Protein AF-A0A8B9Q6W3-F1 (afdb_monomer_lite)

Radius of gyration: 15.83 Å; chains: 1; bounding box: 51×24×28 Å

pLDDT: mean 71.34, std 14.86, range [37.06, 87.69]

Sequence (62 aa):
MAGAGSLCPGPLRLARLPLARVKALVKADPDVSLASQEAVYILAFSSTRYYANNFTYYLQNK

Organism: Apteryx owenii (NCBI:txid8824)

InterPro domains:
  IPR009072 Histone-fold [G3DSA:1.10.20.10] (11-56)
  IPR009072 Histone-fold [SSF47113] (16-48)

Secondary structure (DSSP, 8-state):
----------S---S---HHHHHHHHHTSTT-----HHHHHHHHHHHHHHHHHHHHHHHH--

Structure (mmCIF, N/CA/C/O backbone):
data_AF-A0A8B9Q6W3-F1
#
_entry.id   AF-A0A8B9Q6W3-F1
#
loop_
_atom_site.group_PDB
_atom_site.id
_atom_site.type_symbol
_atom_site.label_atom_id
_atom_site.label_alt_id
_atom_site.label_comp_id
_atom_site.label_asym_id
_atom_site.label_entity_id
_atom_site.label_seq_id
_atom_site.pdbx_PDB_ins_code
_atom_site.Cartn_x
_atom_site.Cartn_y
_atom_site.Cartn_z
_atom_site.occupancy
_atom_site.B_iso_or_equiv
_atom_site.auth_seq_id
_atom_site.auth_comp_id
_atom_site.auth_asym_id
_atom_site.auth_atom_id
_atom_site.pdbx_PDB_model_num
ATOM 1 N N . MET A 1 1 ? -24.275 3.142 -22.466 1.00 43.75 1 MET A N 1
ATOM 2 C CA . MET A 1 1 ? -23.302 3.430 -21.389 1.00 43.75 1 MET A CA 1
ATOM 3 C C . MET A 1 1 ? -22.089 2.529 -21.579 1.00 43.75 1 MET A C 1
ATOM 5 O O . MET A 1 1 ? -22.162 1.360 -21.239 1.00 43.75 1 MET A O 1
ATOM 9 N N . ALA A 1 2 ? -21.014 3.040 -22.179 1.00 37.06 2 ALA A N 1
ATOM 10 C CA . ALA A 1 2 ? -19.703 2.390 -22.241 1.00 37.06 2 ALA A CA 1
ATOM 11 C C . ALA A 1 2 ? -18.646 3.502 -22.284 1.00 37.06 2 ALA A C 1
ATOM 13 O O . ALA A 1 2 ? -18.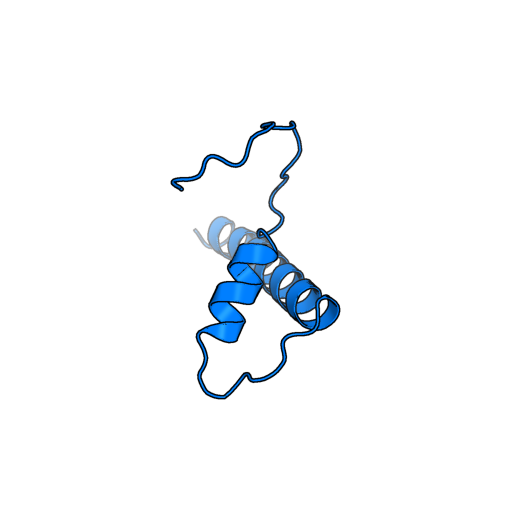842 4.506 -22.967 1.00 37.06 2 ALA A O 1
ATOM 14 N N . GLY A 1 3 ? -17.624 3.375 -21.441 1.00 43.84 3 GLY A N 1
ATOM 15 C CA . GLY A 1 3 ? -16.745 4.467 -21.039 1.00 43.84 3 GLY A CA 1
ATOM 16 C C . GLY A 1 3 ? -15.638 4.841 -22.019 1.00 43.84 3 GLY A C 1
ATOM 17 O O . GLY A 1 3 ? -15.337 4.121 -22.960 1.00 43.84 3 GLY A O 1
ATOM 18 N N . ALA A 1 4 ? -14.995 5.963 -21.705 1.00 42.12 4 ALA A N 1
ATOM 19 C CA . ALA A 1 4 ? -13.616 6.283 -22.058 1.00 42.12 4 ALA A CA 1
ATOM 20 C C . ALA A 1 4 ? -13.209 7.528 -21.255 1.00 42.12 4 ALA A C 1
ATOM 22 O O . ALA A 1 4 ? -13.522 8.659 -21.619 1.00 42.12 4 ALA A O 1
ATOM 23 N N . GLY A 1 5 ? -12.546 7.314 -20.118 1.00 41.75 5 GLY A N 1
ATOM 24 C CA . GLY A 1 5 ? -11.868 8.382 -19.393 1.00 41.75 5 GLY A CA 1
ATOM 25 C C . GLY A 1 5 ? -10.647 8.853 -20.180 1.00 41.75 5 GLY A C 1
ATOM 26 O O . GLY A 1 5 ? -9.586 8.242 -20.111 1.00 41.75 5 GLY A O 1
ATOM 27 N N . SER A 1 6 ? -10.827 9.945 -20.917 1.00 51.22 6 SER A N 1
ATOM 28 C CA . SER A 1 6 ? -9.808 10.959 -21.225 1.00 51.22 6 SER A CA 1
ATOM 29 C C . SER A 1 6 ? -9.029 11.343 -19.947 1.00 51.22 6 SER A C 1
ATOM 31 O O . SER A 1 6 ? -9.616 11.338 -18.871 1.00 51.22 6 SER A O 1
ATOM 33 N N . LEU A 1 7 ? -7.756 11.745 -19.913 1.00 52.09 7 LEU A N 1
ATOM 34 C CA . LEU A 1 7 ? -6.881 12.371 -20.903 1.00 52.09 7 LEU A CA 1
ATOM 35 C C . LEU A 1 7 ? -5.466 12.460 -20.260 1.00 52.09 7 LEU A C 1
ATOM 37 O O . LEU A 1 7 ? -5.352 12.559 -19.038 1.00 52.09 7 LEU A O 1
ATOM 41 N N . CYS A 1 8 ? -4.424 12.516 -21.097 1.00 40.22 8 CYS A N 1
ATOM 42 C CA . CYS A 1 8 ? -3.068 13.051 -20.834 1.00 40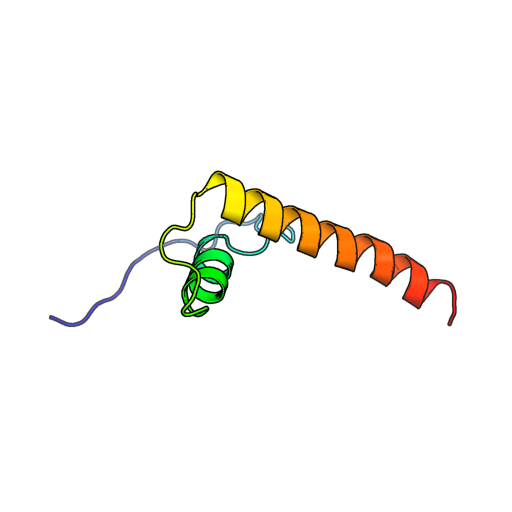.22 8 CYS A CA 1
ATOM 43 C C . CYS A 1 8 ? -1.953 12.093 -20.334 1.00 40.22 8 CYS A C 1
ATOM 45 O O . CYS A 1 8 ? -1.864 11.788 -19.140 1.00 40.22 8 CYS A O 1
ATOM 47 N N . PRO A 1 9 ? -0.977 11.742 -21.201 1.00 56.56 9 PRO A N 1
ATOM 48 C CA . PRO A 1 9 ? 0.345 11.291 -20.784 1.00 56.56 9 PRO A CA 1
ATOM 49 C C . PRO A 1 9 ? 1.224 12.520 -20.492 1.00 56.56 9 PRO A C 1
ATOM 51 O O . PRO A 1 9 ? 1.853 13.085 -21.380 1.00 56.56 9 PRO A O 1
ATOM 54 N N . GLY A 1 10 ? 1.228 12.971 -19.236 1.00 47.47 10 GLY A N 1
ATOM 55 C CA . GLY A 1 10 ? 2.135 14.021 -18.768 1.00 47.47 10 GLY A CA 1
ATOM 56 C C . GLY A 1 10 ? 3.543 13.473 -18.459 1.00 47.47 10 GLY A C 1
ATOM 57 O O . GLY A 1 10 ? 3.655 12.436 -17.793 1.00 47.47 10 GLY A O 1
ATOM 58 N N . PRO A 1 11 ? 4.618 14.151 -18.897 1.00 56.72 11 PRO A N 1
ATOM 59 C CA . PRO A 1 11 ? 5.999 13.733 -18.677 1.00 56.72 11 PRO A CA 1
ATOM 60 C C . PRO A 1 11 ? 6.425 14.043 -17.237 1.00 56.72 11 PRO A C 1
ATOM 62 O O . PRO A 1 11 ? 6.823 15.166 -16.976 1.00 56.72 11 PRO A O 1
ATOM 65 N N . LEU A 1 12 ? 6.283 13.083 -16.305 1.00 52.16 12 LEU A N 1
ATOM 66 C CA . LEU A 1 12 ? 7.092 12.908 -15.070 1.00 52.16 12 LEU A CA 1
ATOM 67 C C . LEU A 1 12 ? 6.497 11.860 -14.094 1.00 52.16 12 LEU A C 1
ATOM 69 O O . LEU A 1 12 ? 6.517 12.038 -12.876 1.00 52.16 12 LEU A O 1
ATOM 73 N N . ARG A 1 13 ? 6.002 10.699 -14.552 1.00 55.38 13 ARG A N 1
ATOM 74 C CA . ARG A 1 13 ? 5.846 9.554 -13.622 1.00 55.38 13 ARG A CA 1
ATOM 75 C C . ARG A 1 13 ? 7.191 8.863 -13.407 1.00 55.38 13 ARG A C 1
ATOM 77 O O . ARG A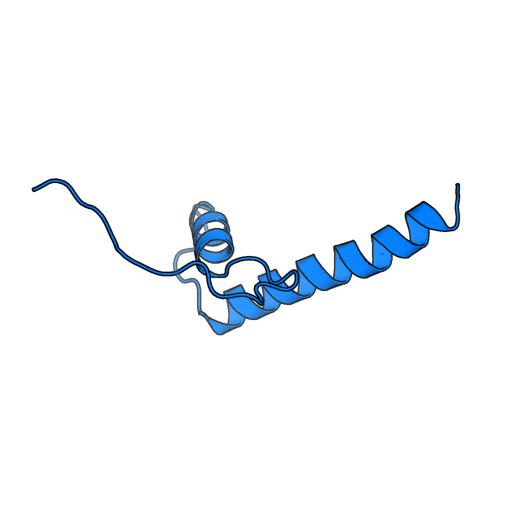 1 13 ? 7.328 7.671 -13.643 1.00 55.38 13 ARG A O 1
ATOM 84 N N . LEU A 1 14 ? 8.179 9.639 -12.961 1.00 49.06 14 LEU A N 1
ATOM 85 C CA . LEU A 1 14 ? 9.409 9.142 -12.355 1.00 49.06 14 LEU A CA 1
ATOM 86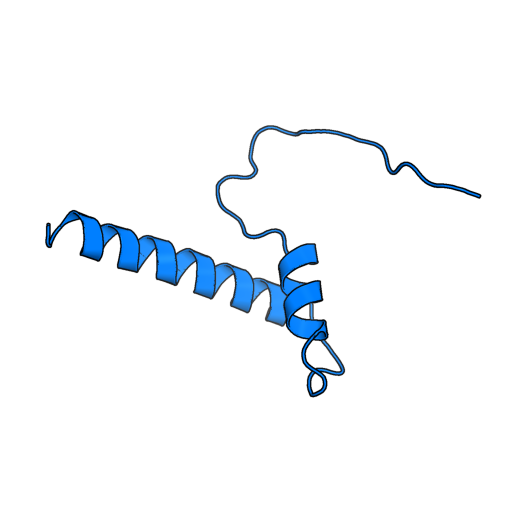 C C . LEU A 1 14 ? 9.014 8.161 -11.248 1.00 49.06 14 LEU A C 1
ATOM 88 O O . LEU A 1 14 ? 8.565 8.595 -10.195 1.00 49.06 14 LEU A O 1
ATOM 92 N N . ALA A 1 15 ? 9.082 6.862 -11.540 1.00 56.62 15 ALA A N 1
ATOM 93 C CA . ALA A 1 15 ? 9.125 5.722 -10.619 1.00 56.62 15 ALA A CA 1
ATOM 94 C C . ALA A 1 15 ? 8.208 5.731 -9.369 1.00 56.62 15 ALA A C 1
ATOM 96 O O . ALA A 1 15 ? 8.496 5.040 -8.398 1.00 56.62 15 ALA A O 1
ATOM 97 N N . ARG A 1 16 ? 7.096 6.474 -9.351 1.00 57.47 16 ARG A N 1
ATOM 98 C CA . ARG A 1 16 ? 6.119 6.438 -8.254 1.00 57.47 16 ARG A CA 1
ATOM 99 C C . ARG A 1 16 ? 5.059 5.411 -8.609 1.00 57.47 16 ARG A C 1
ATOM 101 O O . ARG A 1 16 ? 4.308 5.600 -9.570 1.00 57.47 16 ARG A O 1
ATOM 108 N N . LEU A 1 17 ? 5.014 4.320 -7.847 1.00 63.25 17 LEU A N 1
ATOM 109 C CA . LEU A 1 17 ? 3.959 3.314 -7.948 1.00 63.25 17 LEU A CA 1
ATOM 110 C C . LEU A 1 17 ? 2.589 4.018 -7.978 1.00 63.25 17 LEU A C 1
ATOM 112 O O . LEU A 1 17 ? 2.296 4.831 -7.098 1.00 63.25 17 LEU A O 1
ATOM 116 N N . PRO A 1 18 ? 1.749 3.776 -8.999 1.00 78.88 18 PRO A N 1
ATOM 117 C CA . PRO A 1 18 ? 0.474 4.467 -9.110 1.00 78.88 18 PRO A CA 1
ATOM 118 C C . PRO A 1 18 ? -0.419 4.063 -7.943 1.00 78.88 18 PRO A C 1
ATOM 120 O O . PRO A 1 18 ? -0.852 2.916 -7.849 1.00 78.88 18 PRO A O 1
ATOM 123 N N . LEU A 1 19 ? -0.711 5.033 -7.076 1.00 76.81 19 LEU A N 1
ATOM 124 C CA . LEU A 1 19 ? -1.434 4.834 -5.818 1.00 76.81 19 LEU A CA 1
ATOM 125 C C . LEU A 1 19 ? -2.790 4.150 -6.015 1.00 76.81 19 LEU A C 1
ATOM 127 O O . LEU A 1 19 ? -3.195 3.352 -5.181 1.00 76.81 19 LEU A O 1
ATOM 131 N N . ALA A 1 20 ? -3.463 4.394 -7.143 1.00 78.25 20 ALA A N 1
ATOM 132 C CA . ALA A 1 20 ? -4.703 3.706 -7.497 1.00 78.25 20 ALA A CA 1
ATOM 133 C C . ALA A 1 20 ? -4.511 2.185 -7.658 1.00 78.25 20 ALA A C 1
ATOM 135 O O . ALA A 1 20 ? -5.338 1.413 -7.180 1.00 78.25 20 ALA A O 1
ATOM 136 N N . ARG A 1 21 ? -3.400 1.746 -8.271 1.00 80.81 21 ARG A N 1
ATOM 137 C CA . ARG A 1 21 ? -3.074 0.316 -8.401 1.00 80.81 21 ARG A CA 1
ATOM 138 C C . ARG A 1 21 ? -2.629 -0.275 -7.067 1.00 80.81 21 ARG A C 1
ATOM 140 O O . ARG A 1 21 ? -3.057 -1.370 -6.737 1.00 80.81 21 ARG A O 1
ATOM 147 N N . VAL A 1 22 ? -1.844 0.464 -6.278 1.00 82.88 22 VAL A N 1
ATOM 148 C CA . VAL A 1 22 ? -1.446 0.025 -4.927 1.00 82.88 22 VAL A CA 1
ATOM 149 C C . VAL A 1 22 ? -2.678 -0.150 -4.040 1.00 82.88 22 VAL A C 1
ATOM 151 O O . VAL A 1 22 ? -2.821 -1.178 -3.395 1.00 82.88 22 VAL A O 1
ATOM 154 N N . LYS A 1 23 ? -3.628 0.789 -4.077 1.00 82.06 23 LYS A N 1
ATOM 155 C CA . LYS A 1 23 ? -4.892 0.685 -3.340 1.00 82.06 23 LYS A CA 1
ATOM 156 C C . LYS A 1 23 ? -5.732 -0.509 -3.788 1.00 82.06 23 LYS A C 1
ATOM 158 O O . LYS A 1 23 ? -6.308 -1.172 -2.940 1.00 82.06 23 LYS A O 1
ATOM 163 N N . ALA A 1 24 ? -5.818 -0.772 -5.092 1.00 83.50 24 ALA A N 1
ATOM 164 C CA . ALA A 1 24 ? -6.553 -1.925 -5.608 1.00 83.50 24 ALA A CA 1
ATOM 165 C C . ALA A 1 24 ? -5.940 -3.251 -5.137 1.00 83.50 24 ALA A C 1
ATOM 167 O O . ALA A 1 24 ? -6.681 -4.133 -4.728 1.00 83.50 24 ALA A O 1
ATOM 168 N N . LEU A 1 25 ? -4.606 -3.358 -5.125 1.00 83.69 25 LEU A N 1
ATOM 169 C CA . LEU A 1 25 ? -3.902 -4.519 -4.572 1.00 83.69 25 LEU A CA 1
ATOM 170 C C . LEU A 1 25 ? -4.147 -4.665 -3.067 1.00 83.69 25 LEU A C 1
ATOM 172 O O . LEU A 1 25 ? -4.455 -5.751 -2.604 1.00 83.69 25 LEU A O 1
ATOM 176 N N . VAL A 1 26 ? -4.078 -3.562 -2.318 1.00 83.94 26 VAL A N 1
ATOM 177 C CA . VAL A 1 26 ? -4.329 -3.548 -0.868 1.00 83.94 26 VAL A CA 1
ATOM 178 C C . VAL A 1 26 ? -5.775 -3.931 -0.540 1.00 83.94 26 VAL A C 1
ATOM 180 O O . VAL A 1 26 ? -6.009 -4.642 0.420 1.00 83.94 26 VAL A O 1
ATOM 183 N N . LYS A 1 27 ? -6.751 -3.497 -1.343 1.00 81.50 27 LYS A N 1
ATOM 184 C CA . LYS A 1 27 ? -8.172 -3.842 -1.170 1.00 81.50 27 LYS A CA 1
ATOM 185 C C . LYS A 1 27 ? -8.566 -5.203 -1.752 1.00 81.50 27 LYS A C 1
ATOM 187 O O . LYS A 1 27 ? -9.713 -5.603 -1.586 1.00 81.50 27 LYS A O 1
ATOM 192 N N . ALA A 1 28 ? -7.675 -5.861 -2.492 1.00 85.56 28 ALA A N 1
ATOM 193 C CA . ALA A 1 28 ? -7.889 -7.237 -2.933 1.00 85.56 28 ALA A CA 1
ATOM 194 C C . ALA A 1 28 ? -7.686 -8.232 -1.779 1.00 85.56 28 ALA A C 1
ATOM 196 O O . ALA A 1 28 ? -8.110 -9.379 -1.888 1.00 85.56 28 ALA A O 1
ATOM 197 N N . ASP A 1 29 ? -7.057 -7.786 -0.691 1.00 82.38 29 ASP A N 1
ATOM 198 C CA . ASP A 1 29 ? -6.954 -8.528 0.555 1.00 82.38 29 ASP A CA 1
ATOM 199 C C . ASP A 1 29 ? -8.315 -8.518 1.288 1.00 82.38 29 ASP A C 1
ATOM 201 O O . ASP A 1 29 ? -8.842 -7.432 1.571 1.00 82.38 29 ASP A O 1
ATOM 205 N N . PRO A 1 30 ? -8.914 -9.695 1.570 1.00 77.06 30 PRO A N 1
ATOM 206 C CA . PRO A 1 30 ? -10.217 -9.797 2.228 1.00 77.06 30 PRO A CA 1
ATOM 207 C C . PRO A 1 30 ? -10.235 -9.219 3.650 1.00 77.06 30 PRO A C 1
ATOM 209 O O . PRO A 1 30 ? -11.308 -8.835 4.120 1.00 77.06 30 PRO A O 1
ATOM 212 N N . ASP A 1 31 ? -9.079 -9.096 4.308 1.00 79.12 31 ASP A N 1
ATOM 213 C CA . ASP A 1 31 ? -8.979 -8.564 5.671 1.00 79.12 31 ASP A CA 1
ATOM 214 C C . ASP A 1 31 ? -8.851 -7.028 5.700 1.00 79.12 31 ASP A C 1
ATOM 216 O O . ASP A 1 31 ? -8.930 -6.392 6.758 1.00 79.12 31 ASP A O 1
ATOM 220 N N . VAL A 1 32 ? -8.707 -6.384 4.535 1.00 76.00 32 VAL A N 1
ATOM 221 C CA . VAL A 1 32 ? -8.504 -4.935 4.428 1.00 76.00 32 VAL A CA 1
ATOM 222 C C . VAL A 1 32 ? -9.798 -4.219 4.038 1.00 76.00 32 VAL A C 1
ATOM 224 O O . VAL A 1 32 ? -10.073 -3.908 2.878 1.00 76.00 32 VAL A O 1
ATOM 227 N N . SER A 1 33 ? -10.591 -3.875 5.055 1.00 68.69 33 SER A N 1
ATOM 228 C CA . SER A 1 33 ? -11.870 -3.168 4.883 1.00 68.69 33 SER A CA 1
ATOM 229 C C . SER A 1 33 ? -11.705 -1.675 4.527 1.00 68.69 33 SER A C 1
ATOM 231 O O . SER A 1 33 ? -12.418 -1.138 3.671 1.00 68.69 33 SER A O 1
ATOM 233 N N . LEU A 1 34 ? -10.714 -0.990 5.114 1.00 69.94 34 LEU A N 1
ATOM 234 C CA . LEU A 1 34 ? -10.456 0.439 4.896 1.00 69.94 34 LEU A CA 1
ATOM 235 C C . LEU A 1 34 ? -8.990 0.688 4.526 1.00 69.94 34 LEU A C 1
ATOM 237 O O . LEU A 1 34 ? -8.079 0.390 5.288 1.00 69.94 34 LEU A O 1
ATOM 241 N N . ALA A 1 35 ? -8.769 1.308 3.365 1.00 77.62 35 ALA A N 1
ATOM 242 C CA . ALA A 1 35 ? -7.447 1.727 2.908 1.00 77.62 35 ALA A CA 1
ATOM 243 C C . ALA A 1 35 ? -7.379 3.261 2.840 1.00 77.62 35 ALA A C 1
ATOM 245 O O . ALA A 1 35 ? -7.879 3.869 1.881 1.00 77.62 35 ALA A O 1
ATOM 246 N N . SER A 1 36 ? -6.769 3.874 3.863 1.00 80.12 36 SER A N 1
ATOM 247 C CA . SER A 1 36 ? -6.476 5.315 3.892 1.00 80.12 36 SER A CA 1
ATOM 248 C C . SER A 1 36 ? -5.458 5.681 2.809 1.00 80.12 36 SER A C 1
ATOM 250 O O . SER A 1 36 ? -4.544 4.912 2.508 1.00 80.12 36 SER A O 1
ATOM 252 N N . GLN A 1 37 ? -5.600 6.871 2.223 1.00 78.31 37 GLN A N 1
ATOM 253 C CA . GLN A 1 37 ? -4.676 7.374 1.206 1.00 78.31 37 GLN A CA 1
ATOM 254 C C . GLN A 1 37 ? -3.241 7.494 1.742 1.00 78.31 37 GLN A C 1
ATOM 256 O O . GLN A 1 37 ? -2.302 7.222 0.999 1.00 78.31 37 GLN A O 1
ATOM 261 N N . GLU A 1 38 ? -3.075 7.823 3.025 1.00 83.00 38 GLU A N 1
ATOM 262 C CA . GLU A 1 38 ? -1.766 7.898 3.687 1.00 83.00 38 GLU A CA 1
ATOM 263 C C . GLU A 1 38 ? -1.129 6.513 3.840 1.00 83.00 38 GLU A C 1
ATOM 265 O O . GLU A 1 38 ? 0.036 6.329 3.499 1.00 83.00 38 GLU A O 1
ATOM 270 N N . ALA A 1 39 ? -1.909 5.507 4.244 1.00 84.31 39 ALA A N 1
ATOM 271 C CA . ALA A 1 39 ? -1.434 4.127 4.346 1.00 84.31 39 ALA A CA 1
ATOM 272 C C . ALA A 1 39 ? -1.004 3.577 2.975 1.00 84.31 39 ALA A C 1
ATOM 274 O O . ALA A 1 39 ? 0.085 3.023 2.827 1.00 84.31 39 ALA A O 1
ATOM 275 N N . VAL A 1 40 ? -1.817 3.803 1.938 1.00 82.81 40 VAL A N 1
ATOM 276 C CA . VAL A 1 40 ? -1.492 3.420 0.553 1.00 82.81 40 VAL A CA 1
ATOM 277 C C . VAL A 1 40 ? -0.239 4.149 0.057 1.00 82.81 40 VAL A C 1
ATOM 279 O O . VAL A 1 40 ? 0.587 3.555 -0.639 1.00 82.81 40 VAL A O 1
ATOM 282 N N . TYR A 1 41 ? -0.081 5.425 0.412 1.00 83.94 41 TYR A N 1
ATOM 283 C CA . TYR A 1 41 ? 1.093 6.214 0.058 1.00 83.94 41 TYR A CA 1
ATOM 284 C C . TYR A 1 41 ? 2.372 5.674 0.706 1.00 83.94 41 TYR A C 1
ATOM 286 O O . TYR A 1 41 ? 3.366 5.476 0.007 1.00 83.94 41 TYR A O 1
ATOM 294 N N . ILE A 1 42 ? 2.338 5.381 2.008 1.00 85.94 42 ILE A N 1
ATOM 295 C CA . ILE A 1 42 ? 3.479 4.823 2.745 1.00 85.94 42 ILE A CA 1
ATOM 296 C C . ILE A 1 42 ? 3.870 3.460 2.164 1.00 85.94 42 ILE A C 1
ATOM 298 O O . ILE A 1 42 ? 5.047 3.226 1.907 1.00 85.94 42 ILE A O 1
ATOM 302 N N . LEU A 1 43 ? 2.901 2.593 1.856 1.00 87.50 43 LEU A N 1
ATOM 303 C CA . LEU A 1 43 ? 3.162 1.296 1.217 1.00 87.50 43 LEU A CA 1
ATOM 304 C C . LEU A 1 43 ? 3.828 1.445 -0.160 1.00 87.50 43 LEU A C 1
ATOM 306 O O . LEU A 1 43 ? 4.824 0.777 -0.457 1.00 87.50 43 LEU A O 1
ATOM 310 N N . ALA A 1 44 ? 3.314 2.347 -0.998 1.00 86.94 44 ALA A N 1
ATOM 311 C CA . ALA A 1 44 ? 3.888 2.638 -2.311 1.00 86.94 44 ALA A CA 1
ATOM 312 C C . ALA A 1 44 ? 5.317 3.205 -2.210 1.00 86.94 44 ALA A C 1
ATOM 314 O O . ALA A 1 44 ? 6.188 2.883 -3.022 1.00 86.94 44 ALA A O 1
ATOM 315 N N . PHE A 1 45 ? 5.573 4.046 -1.209 1.00 87.50 45 PHE A N 1
ATOM 316 C CA . PHE A 1 45 ? 6.885 4.640 -0.979 1.00 87.50 45 PHE A CA 1
ATOM 317 C C . PHE A 1 45 ? 7.897 3.612 -0.454 1.00 87.50 45 PHE A C 1
ATOM 319 O O . PHE A 1 45 ? 8.986 3.489 -1.019 1.00 87.50 45 PHE A O 1
ATOM 326 N N . SER A 1 46 ? 7.524 2.824 0.557 1.00 87.69 46 SER A N 1
ATOM 327 C CA . SER A 1 46 ? 8.370 1.776 1.143 1.00 87.69 46 SER A CA 1
ATOM 328 C C . SER A 1 46 ? 8.781 0.729 0.112 1.00 87.69 46 SER A C 1
ATOM 330 O O . SER A 1 46 ? 9.959 0.390 0.012 1.00 87.69 46 SER A O 1
ATOM 332 N N . SER A 1 47 ? 7.838 0.271 -0.713 1.00 86.50 47 SER A N 1
ATOM 333 C CA . SER A 1 47 ? 8.124 -0.679 -1.795 1.00 86.50 47 SER A CA 1
ATOM 334 C C . SER A 1 47 ? 9.079 -0.093 -2.837 1.00 86.50 47 SER A C 1
ATOM 336 O O . SER A 1 47 ? 10.082 -0.723 -3.167 1.00 86.50 47 SER A O 1
ATOM 338 N N . THR A 1 48 ? 8.842 1.141 -3.296 1.00 84.81 48 THR A N 1
ATOM 339 C CA . T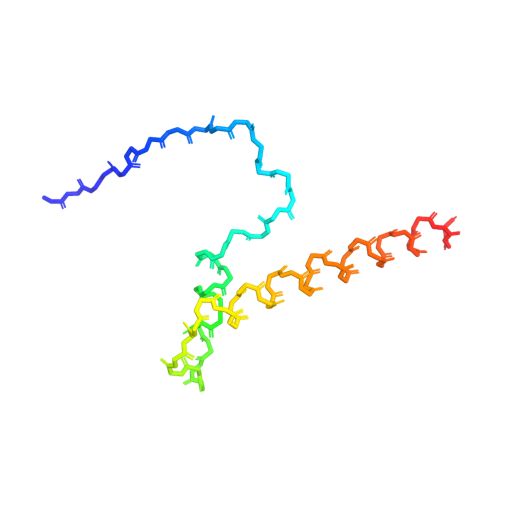HR A 1 48 ? 9.764 1.834 -4.217 1.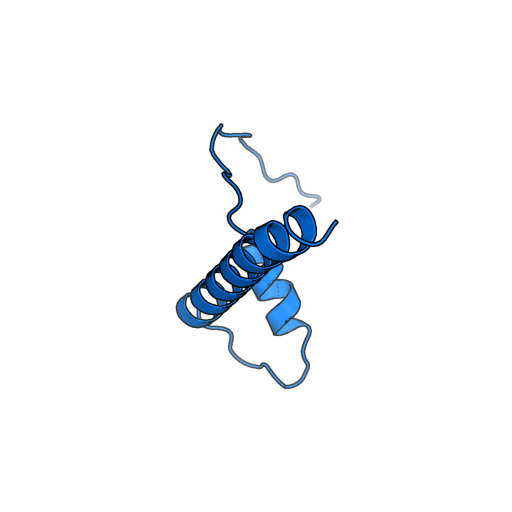00 84.81 48 THR A CA 1
ATOM 340 C C . THR A 1 48 ? 11.172 1.933 -3.623 1.00 84.81 48 THR A C 1
ATOM 342 O O . THR A 1 48 ? 12.160 1.648 -4.303 1.00 84.81 48 THR A O 1
ATOM 345 N N . ARG A 1 49 ? 11.283 2.314 -2.344 1.00 83.81 49 ARG A N 1
ATOM 346 C CA . ARG A 1 49 ? 12.579 2.475 -1.677 1.00 83.81 49 ARG A CA 1
ATOM 347 C C . ARG A 1 49 ? 13.307 1.145 -1.498 1.00 83.81 49 ARG A C 1
ATOM 349 O O . ARG A 1 49 ? 14.518 1.104 -1.714 1.00 83.81 49 ARG A O 1
ATOM 356 N N . TYR A 1 50 ? 12.583 0.082 -1.156 1.00 85.12 50 TYR A N 1
ATOM 357 C CA . TYR A 1 50 ? 13.126 -1.269 -1.051 1.00 85.12 50 TYR A CA 1
ATOM 358 C C . TYR A 1 50 ? 13.732 -1.719 -2.381 1.00 85.12 50 TYR A C 1
ATOM 360 O O . TYR A 1 50 ? 14.904 -2.084 -2.416 1.00 85.12 50 TYR A O 1
ATOM 368 N N . TYR A 1 51 ? 12.992 -1.622 -3.488 1.00 82.88 51 TYR A N 1
ATOM 369 C CA . TYR A 1 51 ? 13.534 -2.000 -4.794 1.00 82.88 51 TYR A CA 1
ATOM 370 C C . TYR A 1 51 ? 14.731 -1.141 -5.195 1.00 82.88 51 TYR A C 1
ATOM 372 O O . TYR A 1 51 ? 15.717 -1.687 -5.672 1.00 82.88 51 TYR A O 1
ATOM 380 N N . ALA A 1 52 ? 14.699 0.172 -4.953 1.00 81.94 52 ALA A N 1
ATOM 381 C CA . ALA A 1 52 ? 15.832 1.045 -5.260 1.00 81.94 52 ALA A CA 1
ATOM 382 C C . ALA A 1 52 ? 17.105 0.663 -4.479 1.00 81.94 52 ALA A C 1
ATOM 384 O O . ALA A 1 52 ? 18.198 0.685 -5.036 1.00 81.94 52 ALA A O 1
ATOM 385 N N . ASN A 1 53 ? 16.967 0.293 -3.204 1.00 81.31 53 ASN A N 1
ATOM 386 C CA . ASN A 1 53 ? 18.087 -0.121 -2.361 1.00 81.31 53 ASN A CA 1
ATOM 387 C C . ASN A 1 53 ? 18.594 -1.535 -2.705 1.00 81.31 53 ASN A C 1
ATOM 389 O O . ASN A 1 53 ? 19.798 -1.749 -2.820 1.00 81.31 53 ASN A O 1
ATOM 393 N N . ASN A 1 54 ? 17.695 -2.489 -2.947 1.00 77.94 54 ASN A N 1
ATOM 394 C CA . ASN A 1 54 ? 18.075 -3.847 -3.341 1.00 77.94 54 ASN A CA 1
ATOM 395 C C . ASN A 1 54 ? 18.663 -3.889 -4.754 1.00 77.94 54 ASN A C 1
ATOM 397 O O . ASN A 1 54 ? 19.612 -4.625 -4.994 1.00 77.94 54 ASN A O 1
ATOM 401 N N . PHE A 1 55 ? 18.179 -3.057 -5.677 1.00 75.75 55 PHE A N 1
ATOM 402 C CA . PHE A 1 55 ? 18.731 -2.951 -7.027 1.00 75.75 55 PHE A CA 1
ATOM 403 C C . PHE A 1 55 ? 20.219 -2.588 -7.011 1.00 75.75 55 PHE A C 1
ATOM 405 O O . PHE A 1 55 ? 21.010 -3.230 -7.698 1.00 75.75 55 PHE A O 1
ATOM 412 N N . THR A 1 56 ? 20.626 -1.632 -6.169 1.00 71.00 56 THR A N 1
ATOM 413 C CA . THR A 1 56 ? 22.049 -1.302 -6.005 1.00 71.00 56 THR A CA 1
ATOM 414 C C . THR A 1 56 ? 22.855 -2.468 -5.427 1.00 71.00 56 THR A C 1
ATOM 416 O O . THR A 1 56 ? 23.955 -2.727 -5.905 1.00 71.00 56 THR A O 1
ATOM 419 N N . TYR A 1 57 ? 22.297 -3.240 -4.484 1.00 71.69 57 TYR A N 1
ATOM 420 C CA . TYR A 1 57 ? 22.959 -4.442 -3.958 1.00 71.69 57 TYR A CA 1
ATOM 421 C C . TYR A 1 57 ? 23.128 -5.546 -5.011 1.00 71.69 57 TYR A C 1
ATOM 423 O O . TYR A 1 57 ? 24.172 -6.197 -5.044 1.00 71.69 57 TYR A O 1
ATOM 431 N N . TYR A 1 58 ? 22.139 -5.751 -5.882 1.00 69.19 58 TYR A N 1
ATOM 432 C CA . TYR A 1 58 ? 22.212 -6.756 -6.948 1.00 69.19 58 TYR A CA 1
ATOM 433 C C . TYR A 1 58 ? 23.156 -6.367 -8.089 1.00 69.19 58 TYR A C 1
ATOM 435 O O . TYR A 1 58 ? 23.701 -7.255 -8.738 1.00 69.19 58 TYR A O 1
ATOM 443 N N . LEU A 1 59 ? 23.360 -5.072 -8.345 1.00 72.25 59 LEU A N 1
ATOM 444 C CA . LEU A 1 59 ? 24.337 -4.613 -9.336 1.00 72.25 59 LEU A CA 1
ATOM 445 C C . LEU A 1 59 ? 25.779 -4.655 -8.821 1.00 72.25 59 LEU A C 1
ATOM 447 O O . LEU A 1 59 ? 26.692 -4.788 -9.625 1.00 72.25 59 LEU A O 1
ATOM 451 N N . GLN A 1 60 ? 25.984 -4.530 -7.509 1.00 71.00 60 GLN A N 1
ATOM 452 C CA . GLN A 1 60 ? 27.322 -4.500 -6.913 1.00 71.00 60 GLN A CA 1
ATOM 453 C C . GLN A 1 60 ? 27.875 -5.895 -6.571 1.00 71.00 60 GLN A C 1
ATOM 455 O O . GLN A 1 60 ? 29.086 -6.059 -6.486 1.00 71.00 60 GLN A O 1
ATOM 460 N N . ASN A 1 61 ? 27.007 -6.895 -6.380 1.00 69.50 61 ASN A N 1
ATOM 461 C CA . ASN A 1 61 ? 27.391 -8.281 -6.066 1.00 69.50 61 ASN A CA 1
ATOM 462 C C . ASN A 1 61 ? 27.252 -9.228 -7.277 1.00 69.50 61 ASN A C 1
ATOM 464 O O . ASN A 1 61 ? 26.889 -10.396 -7.118 1.00 69.50 61 ASN A O 1
ATOM 468 N N . LYS A 1 62 ? 27.499 -8.713 -8.484 1.00 54.72 62 LYS A N 1
ATOM 469 C CA . LYS A 1 62 ? 27.544 -9.448 -9.752 1.00 54.72 62 LYS A CA 1
ATOM 470 C C . LYS A 1 62 ? 28.876 -9.176 -10.438 1.00 54.72 62 LYS A C 1
ATOM 472 O O . LYS A 1 62 ? 29.340 -10.090 -11.149 1.00 54.72 62 LYS A O 1
#

Foldseek 3Di:
DDDDDDDDDDPDPPQQDDLVVLVVVQVVPPVPPDDDSVNSRVVSVVVSVVCVVVVVVVVVVD